Protein AF-A0AB34IW03-F1 (afdb_monomer_lite)

Foldseek 3Di:
DDPDVVVVVVVVVVVVVVVVVVVVVVVVVVVVVVVVVVVCVVVVVVVVVVVVVVVVVVVVVVVVVVVVVVVVVVVVVVVVVVQVVVQVVQVVVVHHDDDDD

Secondary structure (DSSP, 8-state):
----HHHHHHHHHHHHHHHHHHHHHHHHHHHHHHHHHHHHHHHHHHHHHHHHHHHHHHHHHHHHHHHHHHHHHHHHHHHHHHHHHHHHHHHHTT-------

Sequence (101 aa):
MNEPLNVRRRVREEQVLTDRLQSIKETSHAMHASEWHNSRMRTDVLLNQLKTKKAVTAELEQQNKELLLLRRARMRDFLEEEAKEFERQLNAMGLAFCKEF

Organism: Prymnesium parvum (NCBI:txid97485)

InterPro domains:
  IPR029375 Cilia- and flagella-associated protein 141 [PF15104] (24-100)

Structure (mmCIF, N/CA/C/O backbone):
data_AF-A0AB34IW03-F1
#
_entry.id   AF-A0AB34IW03-F1
#
loop_
_atom_site.group_PDB
_atom_site.id
_atom_site.type_symbol
_atom_site.label_atom_id
_atom_site.label_alt_id
_atom_site.label_comp_id
_atom_site.label_asym_id
_atom_site.label_entity_id
_atom_site.label_seq_id
_atom_site.pdbx_PDB_ins_code
_atom_site.Cartn_x
_atom_site.Cartn_y
_atom_site.Cartn_z
_atom_site.occupancy
_atom_site.B_iso_or_equiv
_atom_site.auth_seq_id
_atom_site.auth_comp_id
_atom_site.auth_asym_id
_atom_site.auth_atom_id
_atom_site.pdbx_PDB_model_num
ATOM 1 N N . MET A 1 1 ? 37.905 -6.899 -67.753 1.00 49.59 1 MET A N 1
ATOM 2 C CA . MET A 1 1 ? 38.337 -5.521 -67.436 1.00 49.59 1 MET A CA 1
ATOM 3 C C . MET A 1 1 ? 38.896 -5.516 -66.024 1.00 49.59 1 MET A C 1
ATOM 5 O O . MET A 1 1 ? 38.231 -6.036 -65.138 1.00 49.59 1 MET A O 1
ATOM 9 N N . ASN A 1 2 ? 40.125 -5.041 -65.826 1.00 73.06 2 ASN A N 1
ATOM 10 C CA . ASN A 1 2 ? 40.783 -5.047 -64.519 1.00 73.06 2 ASN A CA 1
ATOM 11 C C . ASN A 1 2 ? 40.482 -3.707 -63.835 1.00 73.06 2 ASN A C 1
ATOM 13 O O . ASN A 1 2 ? 40.923 -2.666 -64.315 1.00 73.06 2 ASN A O 1
ATOM 17 N N . GLU A 1 3 ? 39.666 -3.717 -62.783 1.00 74.94 3 GLU A N 1
ATOM 18 C CA . GLU A 1 3 ? 39.367 -2.504 -62.018 1.00 74.94 3 GLU A CA 1
ATOM 19 C C . GLU A 1 3 ? 40.651 -1.908 -61.431 1.00 74.94 3 GLU A C 1
ATOM 21 O O . GLU A 1 3 ? 41.472 -2.645 -60.868 1.00 74.94 3 GLU A O 1
ATOM 26 N N . PRO A 1 4 ? 40.825 -0.583 -61.518 1.00 85.44 4 PRO A N 1
ATOM 27 C CA . PRO A 1 4 ? 42.036 0.051 -61.043 1.00 85.44 4 PRO A CA 1
ATOM 28 C C . PRO A 1 4 ? 42.105 -0.008 -59.505 1.00 85.44 4 PRO A C 1
ATOM 30 O O . PRO A 1 4 ? 41.113 0.135 -58.786 1.00 85.44 4 PRO A O 1
ATOM 33 N N . LEU A 1 5 ? 43.306 -0.287 -58.989 1.00 86.00 5 LEU A N 1
ATOM 34 C CA . LEU A 1 5 ? 43.546 -0.635 -57.580 1.00 86.00 5 LEU A CA 1
ATOM 35 C C . LEU A 1 5 ? 43.128 0.464 -56.589 1.00 86.00 5 LEU A C 1
ATOM 37 O O . LEU A 1 5 ? 42.739 0.165 -55.461 1.00 86.00 5 LEU A O 1
ATOM 41 N N . ASN A 1 6 ? 43.178 1.727 -57.010 1.00 89.81 6 ASN A N 1
ATOM 42 C CA . ASN A 1 6 ? 42.715 2.881 -56.239 1.00 89.81 6 ASN A CA 1
ATOM 43 C C . ASN A 1 6 ? 41.201 2.834 -55.970 1.00 89.81 6 ASN A C 1
ATOM 45 O O . ASN A 1 6 ? 40.777 3.103 -54.848 1.00 89.81 6 ASN A O 1
ATOM 49 N N . VAL A 1 7 ? 40.399 2.436 -56.962 1.00 89.00 7 VAL A N 1
ATOM 50 C CA . VAL A 1 7 ? 38.942 2.301 -56.829 1.00 89.00 7 VAL A CA 1
ATOM 51 C C . VAL A 1 7 ? 38.615 1.162 -55.869 1.00 89.00 7 VAL A C 1
ATOM 53 O O . VAL A 1 7 ? 37.855 1.356 -54.924 1.00 89.00 7 VAL A O 1
ATOM 56 N N . ARG A 1 8 ? 39.275 0.007 -56.017 1.00 89.12 8 ARG A N 1
ATOM 57 C CA . ARG A 1 8 ? 39.102 -1.136 -55.102 1.00 89.12 8 ARG A CA 1
ATOM 58 C C . ARG A 1 8 ? 39.463 -0.796 -53.659 1.00 89.12 8 ARG A C 1
ATOM 60 O O . ARG A 1 8 ? 38.765 -1.207 -52.733 1.00 89.12 8 ARG A O 1
ATOM 67 N N . ARG A 1 9 ? 40.547 -0.040 -53.460 1.00 90.19 9 ARG A N 1
ATOM 68 C CA . ARG A 1 9 ? 40.959 0.429 -52.135 1.00 90.19 9 ARG A CA 1
ATOM 69 C C . ARG A 1 9 ? 39.917 1.370 -51.535 1.00 90.19 9 ARG A C 1
ATOM 71 O O . ARG A 1 9 ? 39.540 1.166 -50.386 1.00 90.19 9 ARG A O 1
ATOM 78 N N . ARG A 1 10 ? 39.413 2.336 -52.310 1.00 93.44 10 ARG A N 1
ATOM 79 C CA . ARG A 1 10 ? 38.400 3.277 -51.823 1.00 93.44 10 ARG A CA 1
ATOM 80 C C . ARG A 1 10 ? 37.097 2.573 -51.455 1.00 93.44 10 ARG A C 1
ATOM 82 O O . ARG A 1 10 ? 36.585 2.810 -50.372 1.00 93.44 10 ARG A O 1
ATOM 89 N N . VAL A 1 11 ? 36.609 1.666 -52.301 1.00 93.69 11 VAL A N 1
ATOM 90 C CA . VAL A 1 11 ? 35.403 0.867 -52.016 1.00 93.69 11 VAL A CA 1
ATOM 91 C C . VAL A 1 11 ? 35.567 0.065 -50.723 1.00 93.69 11 VAL A C 1
ATOM 93 O O . VAL A 1 11 ? 34.663 0.043 -49.895 1.00 93.69 11 VAL A O 1
ATOM 96 N N . ARG A 1 12 ? 36.739 -0.544 -50.500 1.00 94.44 12 ARG A N 1
ATOM 97 C CA . ARG A 1 12 ? 37.020 -1.264 -49.250 1.00 94.44 12 ARG A CA 1
ATOM 98 C C . ARG A 1 12 ? 37.021 -0.338 -48.032 1.00 94.44 12 ARG A C 1
ATOM 100 O O . ARG A 1 12 ? 36.484 -0.712 -46.997 1.00 94.44 12 ARG A O 1
ATOM 107 N N . GLU A 1 13 ? 37.635 0.837 -48.138 1.00 95.00 13 GLU A N 1
ATOM 108 C CA . GLU A 1 13 ? 37.671 1.820 -47.048 1.00 95.00 13 GLU A CA 1
ATOM 109 C C . GLU A 1 13 ? 36.258 2.322 -46.699 1.00 95.00 13 GLU A C 1
ATOM 111 O O . GLU A 1 13 ? 35.896 2.339 -45.525 1.00 95.00 13 GLU A O 1
ATOM 116 N N . GLU A 1 14 ? 35.435 2.638 -47.702 1.00 95.44 14 GLU A N 1
ATOM 117 C CA . GLU A 1 14 ? 34.032 3.045 -47.517 1.00 95.44 14 GLU A CA 1
ATOM 118 C C . GLU A 1 14 ? 33.178 1.931 -46.896 1.00 95.44 14 GLU A C 1
ATOM 120 O O . GLU A 1 14 ? 32.373 2.193 -45.999 1.00 95.44 14 GLU A O 1
ATOM 125 N N . GLN A 1 15 ? 33.385 0.674 -47.305 1.00 95.56 15 GLN A N 1
ATOM 126 C CA . GLN A 1 15 ? 32.683 -0.464 -46.710 1.00 95.56 15 GLN A CA 1
ATOM 127 C C . GLN A 1 15 ? 33.028 -0.609 -45.223 1.00 95.56 15 GL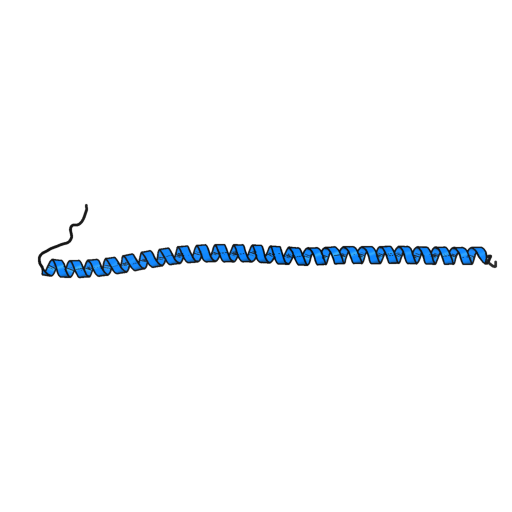N A C 1
ATOM 129 O O . GLN A 1 15 ? 32.131 -0.692 -44.391 1.00 95.56 15 GLN A O 1
ATOM 134 N N . VAL A 1 16 ? 34.315 -0.540 -44.865 1.00 96.38 16 VAL A N 1
ATOM 135 C CA . VAL A 1 16 ? 34.758 -0.628 -43.462 1.00 96.38 16 VAL A CA 1
ATOM 136 C C . VAL A 1 16 ? 34.171 0.502 -42.613 1.00 96.38 16 VAL A C 1
ATOM 138 O O . VAL A 1 16 ? 33.800 0.277 -41.460 1.00 96.38 16 VAL A O 1
ATOM 141 N N . LEU A 1 17 ? 34.095 1.722 -43.150 1.00 96.31 17 LEU A N 1
ATOM 142 C CA . LEU A 1 17 ? 33.467 2.845 -42.452 1.00 96.31 17 LEU A CA 1
ATOM 143 C C . LEU A 1 17 ? 31.966 2.614 -42.259 1.00 96.31 17 LEU A C 1
ATOM 145 O O . LEU A 1 17 ? 31.458 2.830 -41.159 1.00 96.31 17 LEU A O 1
ATOM 149 N N . THR A 1 18 ? 31.281 2.128 -43.291 1.00 96.50 18 THR A N 1
ATOM 150 C CA . THR A 1 18 ? 29.844 1.830 -43.244 1.00 96.50 18 THR A CA 1
ATOM 151 C C . THR A 1 18 ? 29.534 0.747 -42.211 1.00 96.50 18 THR A C 1
ATOM 153 O O . THR A 1 18 ? 28.678 0.954 -41.350 1.00 96.50 18 THR A O 1
ATOM 156 N N . ASP A 1 19 ? 30.289 -0.353 -42.216 1.00 96.75 19 ASP A N 1
ATOM 157 C CA . ASP A 1 19 ? 30.127 -1.460 -41.267 1.00 96.75 19 ASP A CA 1
ATOM 158 C C . ASP A 1 19 ? 30.327 -0.985 -39.819 1.00 96.75 19 ASP A C 1
ATOM 160 O O . ASP A 1 19 ? 29.573 -1.343 -38.910 1.00 96.75 19 ASP A O 1
ATOM 164 N N . ARG A 1 20 ? 31.320 -0.115 -39.593 1.00 96.38 20 ARG A N 1
ATOM 165 C CA . ARG A 1 20 ? 31.573 0.482 -38.273 1.00 96.38 20 ARG A CA 1
ATOM 166 C C . ARG A 1 20 ? 30.437 1.391 -37.828 1.00 96.3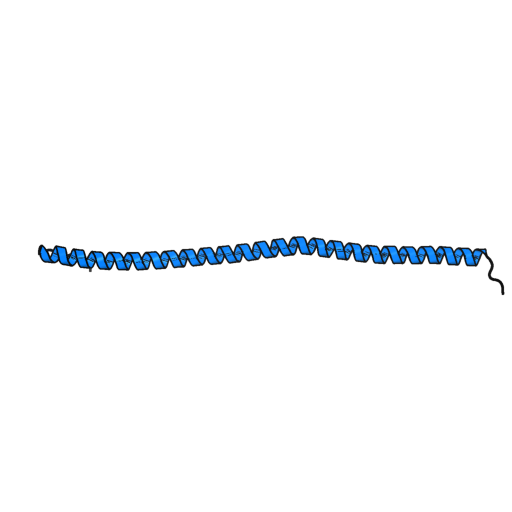8 20 ARG A C 1
ATOM 168 O O . ARG A 1 20 ? 30.029 1.310 -36.674 1.00 96.38 20 ARG A O 1
ATOM 175 N N . LEU A 1 21 ? 29.923 2.245 -38.712 1.00 96.88 21 LEU A N 1
ATOM 176 C CA . LEU A 1 21 ? 28.800 3.129 -38.390 1.00 96.88 21 LEU A CA 1
ATOM 177 C C . LEU A 1 21 ? 27.544 2.328 -38.042 1.00 96.88 21 LEU A C 1
ATOM 179 O O . LEU A 1 21 ? 26.845 2.670 -37.087 1.00 96.88 21 LEU A O 1
ATOM 183 N N . GLN A 1 22 ? 27.289 1.241 -38.769 1.00 96.69 22 GLN A N 1
ATOM 184 C CA . GLN A 1 22 ? 26.185 0.343 -38.466 1.00 96.69 22 GLN A CA 1
ATOM 185 C C . GLN A 1 22 ? 26.366 -0.326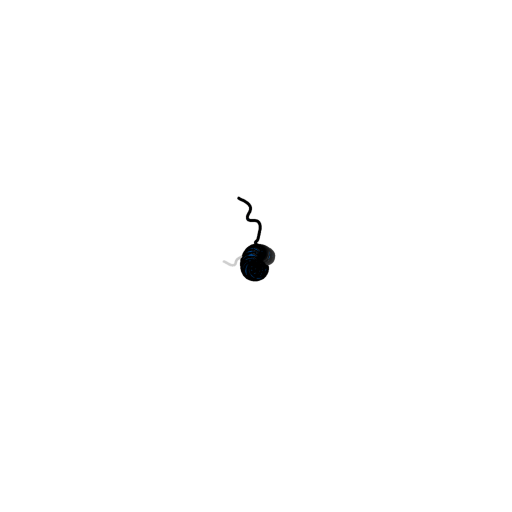 -37.097 1.00 96.69 22 GLN A C 1
ATOM 187 O O . GLN A 1 22 ? 25.455 -0.276 -36.273 1.00 96.69 22 GLN A O 1
ATOM 192 N N . SER A 1 23 ? 27.558 -0.850 -36.805 1.00 96.81 23 SER A N 1
ATOM 193 C CA . SER A 1 23 ? 27.866 -1.448 -35.500 1.00 96.81 23 SER A CA 1
ATOM 194 C C . SER A 1 23 ? 27.731 -0.446 -34.342 1.00 96.81 23 SER A C 1
ATOM 196 O O . SER A 1 23 ? 27.149 -0.764 -33.302 1.00 96.81 23 SER A O 1
ATOM 198 N N . ILE A 1 24 ? 28.192 0.798 -34.517 1.00 96.94 24 ILE A N 1
ATOM 199 C CA . ILE A 1 24 ? 28.019 1.876 -33.526 1.00 96.94 24 ILE A CA 1
ATOM 200 C C . ILE A 1 24 ? 26.533 2.165 -33.291 1.00 96.94 24 ILE A C 1
ATOM 202 O O . ILE A 1 24 ? 26.100 2.332 -32.152 1.00 96.94 24 ILE A O 1
ATOM 206 N N . LYS A 1 25 ? 25.727 2.201 -34.354 1.00 96.94 25 LYS A N 1
ATOM 207 C CA . LYS A 1 25 ? 24.285 2.422 -34.236 1.00 96.94 25 LYS A CA 1
ATOM 208 C C . LYS A 1 25 ? 23.603 1.289 -33.465 1.00 96.94 25 LYS A C 1
ATOM 210 O O . LYS A 1 25 ? 22.812 1.550 -32.562 1.00 96.94 25 LYS A O 1
ATOM 215 N N . GLU A 1 26 ? 23.917 0.041 -33.797 1.00 96.44 26 GLU A N 1
ATOM 216 C CA . GLU A 1 26 ? 23.352 -1.142 -33.137 1.00 96.44 26 GLU A CA 1
ATOM 217 C C . GLU A 1 26 ? 23.723 -1.191 -31.649 1.00 96.44 26 GLU A C 1
ATOM 219 O O . GLU A 1 26 ? 22.855 -1.367 -30.791 1.00 96.44 26 GLU A O 1
ATOM 224 N N . THR A 1 27 ? 24.995 -0.948 -31.327 1.00 96.69 27 THR A N 1
ATOM 225 C CA . THR A 1 27 ? 25.470 -0.883 -29.937 1.00 96.69 27 THR A CA 1
ATOM 226 C C . THR A 1 27 ? 24.839 0.270 -29.162 1.00 96.69 27 THR A C 1
ATOM 228 O O . THR A 1 27 ? 24.397 0.061 -28.034 1.00 96.69 27 THR A O 1
ATOM 231 N N . SER A 1 28 ? 24.704 1.456 -29.761 1.00 97.06 28 SER A N 1
ATOM 232 C CA . SER A 1 28 ? 24.021 2.597 -29.137 1.00 97.06 28 SER A CA 1
ATOM 233 C C . SER A 1 28 ? 22.557 2.282 -28.810 1.00 97.06 28 SER A C 1
ATOM 235 O O . SER A 1 28 ? 22.105 2.551 -27.696 1.00 97.06 28 SER A O 1
ATOM 237 N N . HIS A 1 29 ? 21.823 1.641 -29.725 1.00 96.62 29 HIS A N 1
ATOM 238 C CA . HIS A 1 29 ? 20.450 1.209 -29.453 1.00 96.62 29 HIS A CA 1
ATOM 239 C C . HIS A 1 29 ? 20.376 0.205 -28.296 1.00 96.62 29 HIS A C 1
ATOM 241 O O . HIS A 1 29 ? 19.525 0.348 -27.415 1.00 96.62 29 HIS A O 1
ATOM 247 N N . ALA A 1 30 ? 21.280 -0.778 -28.263 1.00 96.25 30 ALA A N 1
ATOM 248 C CA . ALA A 1 30 ? 21.345 -1.752 -27.176 1.00 96.25 30 ALA A CA 1
ATOM 249 C C . ALA A 1 30 ? 21.679 -1.093 -25.825 1.00 96.25 30 ALA A C 1
ATOM 251 O O . ALA A 1 30 ? 21.069 -1.428 -24.807 1.00 96.25 30 ALA A O 1
ATOM 252 N N . MET A 1 31 ? 22.598 -0.121 -25.810 1.00 97.12 31 MET A N 1
ATOM 253 C CA . MET A 1 31 ? 22.943 0.641 -24.609 1.00 97.12 31 MET A CA 1
ATOM 254 C C . MET A 1 31 ? 21.739 1.411 -24.067 1.00 97.12 31 MET A C 1
ATOM 256 O O . MET A 1 31 ? 21.409 1.259 -22.893 1.00 97.12 31 MET A O 1
ATOM 260 N N . HIS A 1 32 ? 21.024 2.154 -24.913 1.00 96.75 32 HIS A N 1
ATOM 261 C CA . HIS A 1 32 ? 19.843 2.904 -24.479 1.00 96.75 32 HIS A CA 1
ATOM 262 C C . HIS A 1 32 ? 18.718 2.003 -23.962 1.00 96.75 32 HIS A C 1
ATOM 264 O O . HIS A 1 32 ? 18.077 2.323 -22.959 1.00 96.75 32 HIS A O 1
ATOM 270 N N . ALA A 1 33 ? 18.493 0.851 -24.599 1.00 96.06 33 ALA A N 1
ATOM 271 C CA . ALA A 1 33 ? 17.530 -0.128 -24.104 1.00 96.06 33 ALA A CA 1
ATOM 272 C C . ALA A 1 33 ? 17.928 -0.657 -22.713 1.00 96.06 33 ALA A C 1
ATOM 274 O O . ALA A 1 33 ? 17.089 -0.732 -21.814 1.00 96.06 33 ALA A O 1
ATOM 275 N N . SER A 1 34 ? 19.213 -0.966 -22.512 1.00 96.56 34 SER A N 1
ATOM 276 C CA . SER A 1 34 ? 19.749 -1.409 -21.221 1.00 96.56 34 SER A CA 1
ATOM 277 C C . SER A 1 34 ? 19.604 -0.335 -20.137 1.00 96.56 34 SER A C 1
ATOM 279 O O . SER A 1 34 ? 19.119 -0.614 -19.039 1.00 96.56 34 SER A O 1
ATOM 281 N N . GLU A 1 35 ? 19.940 0.918 -20.446 1.00 96.38 35 GLU A N 1
ATOM 282 C CA . GLU A 1 35 ? 19.764 2.059 -19.541 1.00 96.38 35 GLU A CA 1
ATOM 283 C C . GLU A 1 35 ? 18.302 2.237 -19.127 1.00 96.38 35 GLU A C 1
ATOM 285 O O . GLU A 1 35 ? 18.007 2.408 -17.939 1.00 96.38 35 GLU A O 1
ATOM 290 N N . TRP A 1 36 ? 17.377 2.144 -20.085 1.00 95.81 36 TRP A N 1
ATOM 291 C CA . TRP A 1 36 ? 15.948 2.232 -19.808 1.00 95.81 36 TRP A CA 1
ATOM 292 C C . TRP A 1 36 ? 15.472 1.088 -18.911 1.00 95.81 36 TRP A C 1
ATOM 294 O O . TRP A 1 36 ? 14.795 1.342 -17.912 1.00 95.81 36 TRP A O 1
ATOM 304 N N . HIS A 1 37 ? 15.872 -0.153 -19.200 1.00 95.69 37 HIS A N 1
ATOM 305 C CA . HIS A 1 37 ? 15.542 -1.304 -18.360 1.00 95.69 37 HIS A CA 1
ATOM 306 C C . HIS A 1 37 ? 16.085 -1.147 -16.937 1.00 95.69 37 HIS A C 1
ATOM 308 O O . HIS A 1 37 ? 15.346 -1.362 -15.977 1.00 95.69 37 HIS A O 1
ATOM 314 N N . ASN A 1 38 ? 17.330 -0.699 -16.778 1.00 94.50 38 ASN A N 1
ATOM 315 C CA . ASN A 1 38 ? 17.930 -0.455 -15.466 1.00 94.50 38 ASN A CA 1
ATOM 316 C C . ASN A 1 38 ? 17.218 0.669 -14.705 1.00 94.50 38 ASN A C 1
ATOM 318 O O . ASN A 1 38 ? 16.985 0.567 -13.498 1.00 94.50 38 ASN A O 1
ATOM 322 N N . SER A 1 39 ? 16.850 1.747 -15.398 1.00 93.88 39 SER A N 1
ATOM 323 C CA . SER A 1 39 ? 16.061 2.833 -14.815 1.00 93.88 39 SER A CA 1
ATOM 324 C C . SER A 1 39 ? 14.709 2.319 -14.323 1.00 93.88 39 SER A C 1
ATOM 326 O O . SER A 1 39 ? 14.365 2.504 -13.154 1.00 93.88 39 SER A O 1
ATOM 328 N N . ARG A 1 40 ? 14.005 1.570 -15.176 1.00 94.44 40 ARG A N 1
ATOM 329 C CA . ARG A 1 40 ? 12.703 0.986 -14.871 1.00 94.44 40 ARG A CA 1
ATOM 330 C C . ARG A 1 40 ? 12.755 0.012 -13.698 1.00 94.44 40 ARG A C 1
ATOM 332 O O . ARG A 1 40 ? 11.908 0.089 -12.818 1.00 94.44 40 ARG A O 1
ATOM 339 N N . MET A 1 41 ? 13.756 -0.865 -13.637 1.00 92.25 41 MET A N 1
ATOM 340 C CA . MET A 1 41 ? 13.916 -1.804 -12.520 1.00 92.25 41 MET A CA 1
ATOM 341 C C . MET A 1 41 ? 14.072 -1.076 -11.182 1.00 92.25 41 MET A C 1
ATOM 343 O O . MET A 1 41 ? 13.486 -1.488 -10.183 1.00 92.25 41 MET A O 1
ATOM 347 N N . ARG A 1 42 ? 14.798 0.048 -11.156 1.00 89.38 42 ARG A N 1
ATOM 348 C CA . ARG A 1 42 ? 14.929 0.868 -9.941 1.00 89.38 42 ARG A CA 1
ATOM 349 C C . ARG A 1 42 ? 13.602 1.514 -9.545 1.00 89.38 42 ARG A C 1
ATOM 351 O O . ARG A 1 42 ? 13.236 1.483 -8.371 1.00 89.38 42 ARG A O 1
ATOM 358 N N . THR A 1 43 ? 12.875 2.087 -10.503 1.00 91.69 43 THR A N 1
ATOM 359 C CA . THR A 1 43 ? 11.610 2.779 -10.219 1.00 91.69 43 THR A CA 1
ATOM 360 C C . THR A 1 43 ? 10.477 1.819 -9.870 1.00 91.69 43 THR A C 1
ATOM 362 O O . THR A 1 43 ? 9.733 2.085 -8.929 1.00 91.69 43 THR A O 1
ATOM 365 N N . ASP A 1 44 ? 10.357 0.693 -10.573 1.00 93.56 44 ASP A N 1
ATOM 366 C CA . ASP A 1 44 ? 9.268 -0.272 -10.385 1.00 93.56 44 ASP A CA 1
ATOM 367 C C . ASP A 1 44 ? 9.351 -0.923 -8.999 1.00 93.56 44 ASP A C 1
ATOM 369 O O . ASP A 1 44 ? 8.331 -1.061 -8.320 1.00 93.56 44 ASP A O 1
ATOM 373 N N . VAL A 1 45 ? 10.561 -1.242 -8.524 1.00 91.88 45 VAL A N 1
ATOM 374 C CA . VAL A 1 45 ? 10.773 -1.762 -7.164 1.00 91.88 45 VAL A CA 1
ATOM 375 C C . VAL A 1 45 ? 10.328 -0.743 -6.116 1.00 91.88 45 VAL A C 1
ATOM 377 O O . VAL A 1 45 ? 9.559 -1.091 -5.219 1.00 91.88 45 VAL A O 1
ATOM 380 N N . LEU A 1 46 ? 10.746 0.520 -6.244 1.00 92.81 46 LEU A N 1
ATOM 381 C CA . LEU A 1 46 ? 10.369 1.571 -5.297 1.00 92.81 46 LEU A CA 1
ATOM 382 C C . LEU A 1 46 ? 8.852 1.808 -5.284 1.00 92.81 46 LEU A C 1
ATOM 384 O O . LEU A 1 46 ? 8.240 1.916 -4.219 1.00 92.81 46 LEU A O 1
ATOM 388 N N . LEU A 1 47 ? 8.225 1.857 -6.461 1.00 95.12 47 LEU A N 1
ATOM 389 C CA . LEU A 1 47 ? 6.780 2.032 -6.587 1.00 95.12 47 LEU A CA 1
ATOM 390 C C . LEU A 1 47 ? 6.015 0.853 -5.982 1.00 95.12 47 LEU A C 1
ATOM 392 O O . LEU A 1 47 ? 5.021 1.065 -5.284 1.00 95.12 47 LEU A O 1
ATOM 396 N N . ASN A 1 48 ? 6.481 -0.377 -6.197 1.00 94.81 48 ASN A N 1
ATOM 397 C CA . ASN A 1 48 ? 5.875 -1.565 -5.604 1.00 94.81 48 ASN A CA 1
ATOM 398 C C . ASN A 1 48 ? 6.021 -1.581 -4.081 1.00 94.81 48 ASN A C 1
ATOM 400 O O . ASN A 1 48 ? 5.050 -1.875 -3.383 1.00 94.81 48 ASN A O 1
ATOM 404 N N . GLN A 1 49 ? 7.180 -1.192 -3.547 1.00 94.94 49 GLN A N 1
ATOM 405 C CA . GLN A 1 49 ? 7.373 -1.044 -2.103 1.00 94.94 49 GLN A CA 1
ATOM 406 C C . GLN A 1 49 ? 6.429 0.010 -1.516 1.00 94.94 49 GLN A C 1
ATOM 408 O O . GLN A 1 49 ? 5.790 -0.238 -0.494 1.00 94.94 49 GLN A O 1
ATOM 413 N N . LEU A 1 50 ? 6.273 1.159 -2.182 1.00 96.56 50 LEU A N 1
ATOM 414 C CA . LEU A 1 50 ? 5.363 2.213 -1.735 1.00 96.56 50 LEU A CA 1
ATOM 415 C C . LEU A 1 50 ? 3.900 1.747 -1.738 1.00 96.56 50 LEU A C 1
ATOM 417 O O . LEU A 1 50 ? 3.176 2.002 -0.775 1.00 96.56 50 LEU A O 1
ATOM 421 N N . LYS A 1 51 ? 3.464 1.056 -2.798 1.00 96.62 51 LYS A N 1
ATOM 422 C CA . LYS A 1 51 ? 2.112 0.479 -2.890 1.00 96.62 51 LYS A CA 1
ATOM 423 C C . LYS A 1 51 ? 1.867 -0.541 -1.783 1.00 96.62 51 LYS A C 1
ATOM 425 O O . LYS A 1 51 ? 0.857 -0.453 -1.093 1.00 96.62 51 LYS A O 1
ATOM 430 N N . THR A 1 52 ? 2.818 -1.450 -1.578 1.00 97.00 52 THR A N 1
ATOM 431 C CA . THR A 1 52 ? 2.733 -2.486 -0.541 1.00 97.00 52 THR A CA 1
ATOM 432 C C . THR A 1 52 ? 2.656 -1.856 0.843 1.00 97.00 52 THR A C 1
ATOM 434 O O . THR A 1 52 ? 1.768 -2.187 1.619 1.00 97.00 52 THR A O 1
ATOM 437 N N . LYS A 1 53 ? 3.515 -0.872 1.134 1.00 97.38 53 LYS A N 1
ATOM 438 C CA . LYS A 1 53 ? 3.494 -0.152 2.411 1.00 97.38 53 LYS A CA 1
ATOM 439 C C . LYS A 1 53 ? 2.143 0.516 2.662 1.00 97.38 53 LYS A C 1
ATOM 441 O O . LYS A 1 53 ? 1.610 0.385 3.755 1.00 97.38 53 LYS A O 1
ATOM 446 N N . LYS A 1 54 ? 1.570 1.190 1.659 1.00 97.44 54 LYS A N 1
ATOM 447 C CA . LYS A 1 54 ? 0.238 1.808 1.778 1.00 97.44 54 LYS A CA 1
ATOM 448 C C . LYS A 1 54 ? -0.853 0.779 2.073 1.00 97.44 54 LYS A C 1
ATOM 450 O O . LYS A 1 54 ? -1.685 1.037 2.935 1.00 97.44 54 LYS A O 1
ATOM 455 N N . ALA A 1 55 ? -0.834 -0.364 1.388 1.00 97.69 55 ALA A N 1
ATOM 456 C CA . ALA A 1 55 ? -1.796 -1.439 1.620 1.00 97.69 55 ALA A CA 1
ATOM 457 C C . ALA A 1 55 ? -1.692 -1.985 3.053 1.00 97.69 55 ALA A C 1
ATOM 459 O O . ALA A 1 55 ? -2.694 -2.039 3.757 1.00 97.69 55 ALA A O 1
ATOM 460 N N . VAL A 1 56 ? -0.470 -2.274 3.513 1.00 97.50 56 VAL A N 1
ATOM 461 C CA . VAL A 1 56 ? -0.212 -2.756 4.878 1.00 97.50 56 VAL A CA 1
ATOM 462 C C . VAL A 1 56 ? -0.652 -1.732 5.925 1.00 97.50 56 VAL A C 1
ATOM 464 O O . VAL A 1 56 ? -1.286 -2.092 6.910 1.00 97.50 56 VAL A O 1
ATOM 467 N N . THR A 1 57 ? -0.352 -0.444 5.732 1.00 97.88 57 THR A N 1
ATOM 468 C CA . THR A 1 57 ? -0.786 0.600 6.673 1.00 97.88 57 THR A CA 1
ATOM 469 C C . THR A 1 57 ? -2.310 0.697 6.747 1.00 97.88 57 THR A C 1
ATOM 471 O O . THR A 1 57 ? -2.850 0.759 7.847 1.00 97.88 57 THR A O 1
ATOM 474 N N . ALA A 1 58 ? -3.005 0.649 5.608 1.00 97.56 58 ALA A N 1
ATOM 475 C CA . ALA A 1 58 ? -4.466 0.680 5.582 1.00 97.56 58 ALA A CA 1
ATOM 476 C C . ALA A 1 58 ? -5.086 -0.541 6.284 1.00 97.56 58 ALA A C 1
ATOM 478 O O . ALA A 1 58 ? -6.047 -0.400 7.039 1.00 97.56 58 ALA A O 1
ATOM 479 N N . GLU A 1 59 ? -4.514 -1.729 6.079 1.00 97.81 59 GLU A N 1
ATOM 480 C CA . GLU A 1 59 ? -4.954 -2.954 6.749 1.00 97.81 59 GLU A CA 1
ATOM 481 C C . GLU A 1 59 ? -4.742 -2.874 8.268 1.00 97.81 59 GLU A C 1
ATOM 483 O O . GLU A 1 59 ? -5.661 -3.158 9.033 1.00 97.81 59 GLU A O 1
ATOM 488 N N . LEU A 1 60 ? -3.580 -2.394 8.721 1.00 97.94 60 LEU A N 1
ATOM 489 C CA . LEU A 1 60 ? -3.301 -2.198 10.148 1.00 97.94 60 LEU A CA 1
ATOM 490 C C . LEU A 1 60 ? -4.259 -1.193 10.800 1.00 97.94 60 LEU A C 1
ATOM 492 O O . LEU A 1 60 ? -4.726 -1.414 11.918 1.00 97.94 60 LEU A O 1
ATOM 496 N N . GLU A 1 61 ? -4.571 -0.089 10.122 1.00 97.75 61 GLU A N 1
ATOM 497 C CA . GLU A 1 61 ? -5.543 0.891 10.617 1.00 97.75 61 GLU A CA 1
ATOM 498 C C . GLU A 1 61 ? -6.943 0.287 10.758 1.00 97.75 61 GLU A C 1
ATOM 500 O O . GLU A 1 61 ? -7.629 0.545 11.751 1.00 97.75 61 GLU A O 1
ATOM 505 N N . GLN A 1 62 ? -7.361 -0.531 9.793 1.00 97.31 62 GLN A N 1
ATOM 506 C CA . GLN A 1 62 ? -8.642 -1.225 9.837 1.00 97.31 62 GLN A CA 1
ATOM 507 C C . GLN A 1 62 ? -8.692 -2.237 10.990 1.00 97.31 62 GLN A C 1
ATOM 509 O O . GLN A 1 62 ? -9.621 -2.199 11.799 1.00 97.31 62 GLN A O 1
ATOM 514 N N . GLN A 1 63 ? -7.655 -3.063 11.134 1.00 97.31 63 GLN A N 1
ATOM 515 C CA . GLN A 1 63 ? -7.544 -4.041 12.219 1.00 97.31 63 GLN A CA 1
ATOM 516 C C . GLN A 1 63 ? -7.561 -3.371 13.601 1.00 97.31 63 GLN A C 1
ATOM 518 O O . GLN A 1 63 ? -8.235 -3.836 14.520 1.00 97.31 63 GLN A O 1
ATOM 523 N N . ASN A 1 64 ? -6.900 -2.221 13.754 1.00 97.44 64 ASN A N 1
ATOM 524 C CA . ASN A 1 64 ? -6.941 -1.458 15.003 1.00 97.44 64 ASN A CA 1
ATOM 525 C C . ASN A 1 64 ? -8.349 -0.939 15.333 1.00 97.44 64 ASN A C 1
ATOM 527 O O . ASN A 1 64 ? -8.756 -0.955 16.498 1.00 97.44 64 ASN A O 1
ATOM 531 N N . LYS A 1 65 ? -9.115 -0.492 14.329 1.00 97.44 65 LYS A N 1
ATOM 532 C CA . LYS A 1 65 ? -10.512 -0.070 14.529 1.00 97.44 65 LYS A CA 1
ATOM 533 C C . LYS A 1 65 ? -11.382 -1.243 14.976 1.00 97.44 65 LYS A C 1
ATOM 535 O O . LYS A 1 65 ? -12.143 -1.102 15.933 1.00 97.44 65 LYS A O 1
ATOM 540 N N . GLU A 1 66 ? -11.239 -2.395 14.331 1.00 97.44 66 GLU A N 1
ATOM 541 C CA . GLU A 1 66 ? -11.968 -3.619 14.679 1.00 97.44 66 GLU A CA 1
ATOM 542 C C . GLU A 1 66 ? -11.636 -4.088 16.101 1.00 97.44 66 GLU A C 1
ATOM 544 O O . GLU A 1 66 ? -12.540 -4.366 16.892 1.00 97.44 66 GLU A O 1
ATOM 549 N N . LEU A 1 67 ? -10.356 -4.062 16.480 1.00 97.69 67 LEU A N 1
ATOM 550 C CA . LEU A 1 67 ? -9.909 -4.390 17.833 1.00 97.69 67 LEU A CA 1
ATOM 551 C C . LEU A 1 67 ? -10.558 -3.483 18.889 1.00 97.69 67 LEU A C 1
ATOM 553 O O . LEU A 1 67 ? -11.003 -3.961 19.935 1.00 97.69 67 LEU A O 1
ATOM 557 N N . LEU A 1 68 ? -10.633 -2.174 18.630 1.00 97.50 68 LEU A N 1
ATOM 558 C CA . LEU A 1 68 ? -11.270 -1.226 19.546 1.00 97.50 68 LEU A CA 1
ATOM 559 C C . LEU A 1 68 ? -12.769 -1.493 19.700 1.00 97.50 68 LEU A C 1
ATOM 561 O O . LEU A 1 68 ? -13.285 -1.404 20.816 1.00 97.50 68 LEU A O 1
ATOM 565 N N . LEU A 1 69 ? -13.463 -1.839 18.615 1.00 97.38 69 LEU A N 1
ATOM 566 C CA . LEU A 1 69 ? -14.879 -2.208 18.664 1.00 97.38 69 LEU A CA 1
ATOM 567 C C . LEU A 1 69 ? -15.093 -3.475 19.494 1.00 97.38 69 LEU A C 1
ATOM 569 O O . LEU A 1 69 ? -15.935 -3.478 20.392 1.00 97.38 69 LEU A O 1
ATOM 573 N N . LEU A 1 70 ? -14.282 -4.509 19.265 1.00 97.69 70 LEU A N 1
ATOM 574 C CA . LEU A 1 70 ? -14.330 -5.749 20.041 1.00 97.69 70 LEU A CA 1
ATOM 575 C C . LEU A 1 70 ? -14.040 -5.504 21.522 1.00 97.69 70 LEU A C 1
ATOM 577 O O . LEU A 1 70 ? -14.737 -6.031 22.387 1.00 97.69 70 LEU A O 1
ATOM 581 N N . ARG A 1 71 ? -13.045 -4.667 21.834 1.00 97.75 71 ARG A N 1
ATOM 582 C CA . ARG A 1 71 ? -12.722 -4.300 23.217 1.00 97.75 71 ARG A CA 1
ATOM 583 C C . ARG A 1 71 ? -13.883 -3.578 23.894 1.00 97.75 71 ARG A C 1
ATOM 585 O O . ARG A 1 71 ? -14.182 -3.880 25.044 1.00 97.75 71 ARG A O 1
ATOM 592 N N . ARG A 1 72 ? -14.535 -2.641 23.200 1.00 97.38 72 ARG A N 1
ATOM 593 C CA . ARG A 1 72 ? -15.710 -1.924 23.722 1.00 97.38 72 ARG A CA 1
ATOM 594 C C . ARG A 1 72 ? -16.884 -2.866 23.963 1.00 97.38 72 ARG A C 1
ATOM 596 O O . ARG A 1 72 ? -17.513 -2.756 25.006 1.00 97.38 72 ARG A O 1
ATOM 603 N N . ALA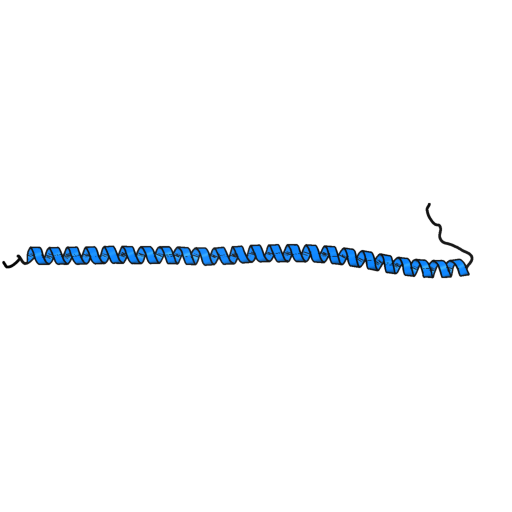 A 1 73 ? -17.143 -3.791 23.038 1.00 97.25 73 ALA A N 1
ATOM 604 C CA . ALA A 1 73 ? -18.187 -4.798 23.201 1.00 97.25 73 ALA A CA 1
ATOM 605 C C . ALA A 1 73 ? -17.926 -5.665 24.440 1.00 97.25 73 ALA A C 1
ATOM 607 O O . ALA A 1 73 ? -18.757 -5.692 25.336 1.00 97.25 73 ALA A O 1
ATOM 608 N N . ARG A 1 74 ? -16.721 -6.236 24.561 1.00 97.31 74 ARG A N 1
ATOM 609 C CA . ARG A 1 74 ? -16.341 -7.049 25.729 1.00 97.31 74 ARG A CA 1
ATOM 610 C C . ARG A 1 74 ? -16.411 -6.282 27.046 1.00 97.31 74 ARG A C 1
ATOM 612 O O . ARG A 1 74 ? -16.806 -6.849 28.053 1.00 97.31 74 ARG A O 1
ATOM 619 N N . MET A 1 75 ? -16.008 -5.011 27.051 1.00 97.44 75 MET A N 1
ATOM 620 C CA . MET A 1 75 ? -16.082 -4.178 28.253 1.00 97.44 75 MET A CA 1
ATOM 621 C C . MET A 1 75 ? -17.531 -3.934 28.672 1.00 97.44 75 MET A C 1
ATOM 623 O O . MET A 1 75 ? -17.835 -3.980 29.856 1.00 97.44 75 MET A O 1
ATOM 627 N N . ARG A 1 76 ? -18.427 -3.689 27.711 1.00 97.12 76 ARG A N 1
ATOM 628 C CA . ARG A 1 76 ? -19.855 -3.557 27.998 1.00 97.12 76 ARG A CA 1
ATOM 629 C C . ARG A 1 76 ? -20.413 -4.856 28.572 1.00 97.12 76 ARG A C 1
ATOM 631 O O . ARG A 1 76 ? -21.054 -4.795 29.609 1.00 97.12 76 ARG A O 1
ATOM 638 N N . ASP A 1 77 ? -20.120 -5.995 27.950 1.00 96.88 77 ASP A N 1
ATOM 639 C CA . ASP A 1 77 ? -20.604 -7.299 28.419 1.00 96.88 77 ASP A CA 1
ATOM 640 C C . ASP A 1 77 ? -20.118 -7.576 29.856 1.00 96.88 77 ASP A C 1
ATOM 642 O O . ASP A 1 77 ? -20.904 -7.954 30.719 1.00 96.88 77 ASP A O 1
ATOM 646 N N . PHE A 1 78 ? -18.844 -7.281 30.142 1.00 97.06 78 PHE A N 1
ATOM 647 C CA . PHE A 1 78 ? -18.270 -7.383 31.486 1.00 97.06 78 PHE A CA 1
ATOM 648 C C . PHE A 1 78 ? -18.981 -6.477 32.505 1.00 97.06 78 PHE A C 1
ATOM 650 O O . PHE A 1 78 ? -19.355 -6.930 33.583 1.00 97.06 78 PHE A O 1
ATOM 657 N N . LEU A 1 79 ? -19.208 -5.205 32.162 1.00 96.31 79 LEU A N 1
ATOM 658 C CA . LEU A 1 79 ? -19.896 -4.259 33.045 1.00 96.31 79 LEU A CA 1
ATOM 659 C C . LEU A 1 79 ? -21.370 -4.632 33.260 1.00 96.31 79 LEU A C 1
ATOM 661 O O . LEU A 1 79 ? -21.901 -4.414 34.344 1.00 96.31 79 LEU A O 1
ATOM 665 N N . GLU A 1 80 ? -22.039 -5.201 32.255 1.00 95.44 80 GLU A N 1
ATOM 666 C CA . GLU A 1 80 ? -23.404 -5.718 32.393 1.00 95.44 80 GLU A CA 1
ATOM 667 C C . GLU A 1 80 ? -23.466 -6.921 33.342 1.00 95.44 80 GLU A C 1
ATOM 669 O O . GLU A 1 80 ? -24.422 -7.052 34.110 1.00 95.44 80 GLU A O 1
ATOM 674 N N . GLU A 1 81 ? -22.468 -7.804 33.307 1.00 95.94 81 GLU A N 1
ATOM 675 C CA . GLU A 1 81 ? -22.348 -8.913 34.257 1.00 95.94 81 GLU A CA 1
ATOM 676 C C . GLU A 1 81 ? -22.076 -8.415 35.681 1.00 95.94 81 GLU A C 1
ATOM 678 O O . GLU A 1 81 ? -22.775 -8.830 36.609 1.00 95.94 81 GLU A O 1
ATOM 683 N N . GLU A 1 82 ? -21.141 -7.477 35.858 1.00 96.00 82 GLU A N 1
ATOM 684 C CA . GLU A 1 82 ? -20.886 -6.856 37.163 1.00 96.00 82 GLU A CA 1
ATOM 685 C C . GLU A 1 82 ? -22.123 -6.135 37.705 1.00 96.00 82 GLU A C 1
ATOM 687 O O . GLU A 1 82 ? -22.468 -6.302 38.874 1.00 96.00 82 GLU A O 1
ATOM 692 N N . ALA A 1 83 ? -22.836 -5.377 36.868 1.00 93.06 83 ALA A N 1
ATOM 693 C CA . ALA A 1 83 ? -24.046 -4.671 37.280 1.00 93.06 83 ALA A 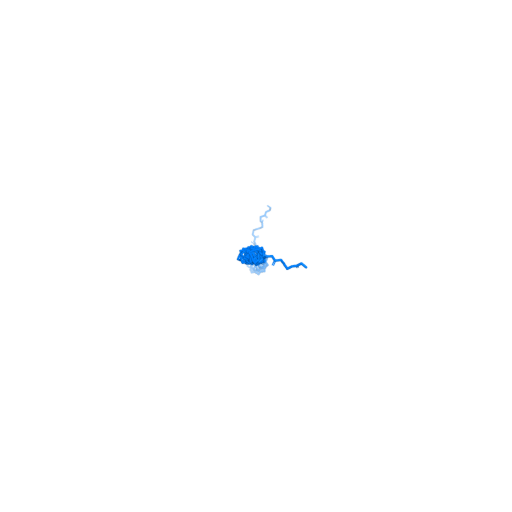CA 1
ATOM 694 C C . ALA A 1 83 ? -25.119 -5.635 37.809 1.00 93.06 83 ALA A C 1
ATOM 696 O O . ALA A 1 83 ? -25.736 -5.355 38.837 1.00 93.06 83 ALA A O 1
ATOM 697 N N . LYS A 1 84 ? -25.303 -6.797 37.165 1.00 93.19 84 LYS A N 1
ATOM 698 C CA . LYS A 1 84 ? -26.232 -7.842 37.638 1.00 93.19 84 LYS A CA 1
ATOM 699 C C . LYS A 1 84 ? -25.821 -8.395 39.000 1.00 93.19 84 LYS A C 1
ATOM 701 O O . LYS A 1 84 ? -26.685 -8.645 39.843 1.00 93.19 84 LYS A O 1
ATOM 706 N N . GLU A 1 85 ? -24.526 -8.601 39.220 1.00 95.06 85 GLU A N 1
ATOM 707 C CA . GLU A 1 85 ? -24.017 -9.098 40.498 1.00 95.06 85 GLU A CA 1
ATOM 708 C C . GLU A 1 85 ? -24.187 -8.053 41.609 1.00 95.06 85 GLU A C 1
ATOM 710 O O . GLU A 1 85 ? -24.694 -8.371 42.685 1.00 95.06 85 GLU A O 1
ATOM 715 N N . PHE A 1 86 ? -23.873 -6.785 41.334 1.00 94.19 86 PHE A N 1
ATOM 716 C CA . PHE A 1 86 ? -24.109 -5.700 42.285 1.00 94.19 86 PHE A CA 1
ATOM 717 C C . PHE A 1 86 ? -25.594 -5.490 42.583 1.00 94.19 86 PHE A C 1
ATOM 719 O O . PHE A 1 86 ? -25.953 -5.280 43.739 1.00 94.19 86 PHE A O 1
ATOM 726 N N . GLU A 1 87 ? -26.478 -5.591 41.588 1.00 92.56 87 GLU A N 1
ATOM 727 C CA . GLU A 1 87 ? -27.923 -5.467 41.811 1.00 92.56 87 GLU A CA 1
ATOM 728 C C . GLU A 1 87 ? -28.427 -6.610 42.702 1.00 92.56 87 GLU A C 1
ATOM 730 O O . GLU A 1 87 ? -29.226 -6.380 43.608 1.00 92.56 87 GLU A O 1
ATOM 735 N N . ARG A 1 88 ? -27.894 -7.831 42.547 1.00 93.12 88 ARG A N 1
ATOM 736 C CA . ARG A 1 88 ? -28.176 -8.947 43.464 1.00 93.12 88 ARG A CA 1
ATOM 737 C C . ARG A 1 88 ? -27.730 -8.640 44.898 1.00 93.12 88 ARG A C 1
ATOM 739 O O . ARG A 1 88 ? -28.491 -8.898 45.831 1.00 93.12 88 ARG A O 1
ATOM 746 N N . GLN A 1 89 ? -26.528 -8.094 45.078 1.00 93.88 89 GLN A N 1
ATOM 747 C CA . GLN A 1 89 ? -25.993 -7.742 46.399 1.00 93.88 89 GLN A CA 1
ATOM 748 C C . GLN A 1 89 ? -26.792 -6.613 47.063 1.00 93.88 89 GLN A C 1
ATOM 750 O O . GLN A 1 89 ? -27.155 -6.725 48.232 1.00 93.88 89 GLN A O 1
ATOM 755 N N . LEU A 1 90 ? -27.133 -5.562 46.315 1.00 92.81 90 LEU A N 1
ATOM 756 C CA . LEU A 1 90 ? -27.961 -4.459 46.806 1.00 92.81 90 LEU A CA 1
ATOM 757 C C . LEU A 1 90 ? -29.354 -4.940 47.207 1.00 92.81 90 LEU A C 1
ATOM 759 O O . LEU A 1 90 ? -29.813 -4.614 48.302 1.00 92.81 90 LEU A O 1
ATOM 763 N N . ASN A 1 91 ? -29.981 -5.783 46.383 1.00 91.94 91 ASN A N 1
ATOM 764 C CA . ASN A 1 91 ? -31.284 -6.363 46.697 1.00 91.94 91 ASN A CA 1
ATOM 765 C C . ASN A 1 91 ? -31.242 -7.177 48.001 1.00 91.94 91 ASN A C 1
ATOM 767 O O . ASN A 1 91 ? -32.181 -7.106 48.792 1.00 91.94 91 ASN A O 1
ATOM 771 N N . ALA A 1 92 ? -30.147 -7.896 48.276 1.00 94.00 92 ALA A N 1
ATOM 772 C CA . ALA A 1 92 ? -29.960 -8.601 49.547 1.00 94.00 92 ALA A CA 1
ATOM 773 C C . ALA A 1 92 ? -29.856 -7.648 50.756 1.00 94.00 92 ALA A C 1
ATOM 775 O O . ALA A 1 92 ? -30.227 -8.020 51.867 1.00 94.00 92 ALA A O 1
ATOM 776 N N . MET A 1 93 ? -29.398 -6.413 50.541 1.00 93.56 93 MET A N 1
ATOM 777 C CA . MET A 1 93 ? -29.364 -5.341 51.544 1.00 93.56 93 MET A CA 1
ATOM 778 C C . MET A 1 93 ? -30.671 -4.529 51.607 1.00 93.56 93 MET A C 1
ATOM 780 O O . MET A 1 93 ? -30.776 -3.610 52.417 1.00 93.56 93 MET A O 1
ATOM 784 N N . GLY A 1 94 ? -31.662 -4.843 50.764 1.00 93.06 94 GLY A N 1
ATOM 785 C CA . GLY A 1 94 ? -32.909 -4.082 50.638 1.00 93.06 94 GLY A CA 1
ATOM 786 C C . GLY A 1 94 ? -32.766 -2.748 49.893 1.00 93.06 94 GLY A C 1
ATOM 787 O O . GLY A 1 94 ? -33.642 -1.893 50.008 1.00 93.06 94 GLY A O 1
ATOM 788 N N . LEU A 1 95 ? -31.671 -2.553 49.153 1.00 93.44 95 LEU A N 1
ATOM 789 C CA . LEU A 1 95 ? -31.384 -1.368 48.339 1.00 93.44 95 LEU A CA 1
ATOM 790 C C . LEU A 1 95 ? -31.469 -1.707 46.840 1.00 93.44 95 LEU A C 1
ATOM 792 O O . LEU A 1 95 ? -31.460 -2.873 46.461 1.00 93.44 95 LEU A O 1
ATOM 796 N N . ALA A 1 96 ? -31.520 -0.691 45.974 1.00 90.00 96 ALA A N 1
ATOM 797 C CA . ALA A 1 96 ? -31.545 -0.871 44.520 1.00 90.00 96 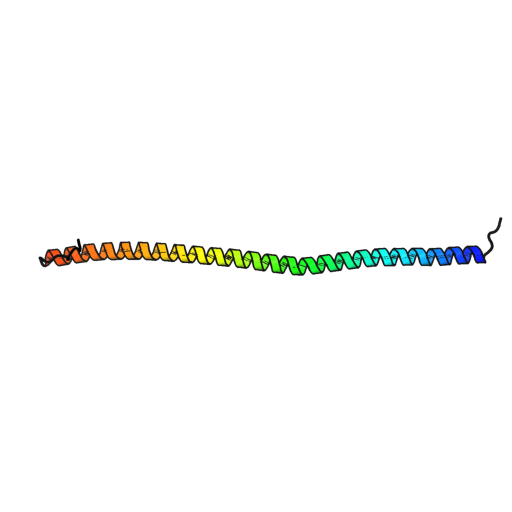ALA A CA 1
ATOM 798 C C . ALA A 1 96 ? -30.789 0.252 43.790 1.00 90.00 96 ALA A C 1
ATOM 800 O O . ALA A 1 96 ? -30.595 1.339 44.338 1.00 90.00 96 ALA A O 1
ATOM 801 N N . PHE A 1 97 ? -30.384 -0.004 42.542 1.00 87.00 97 PHE A N 1
ATOM 802 C CA . PHE A 1 97 ? -29.793 1.020 41.679 1.00 87.00 97 PHE A CA 1
ATOM 803 C C . PHE A 1 97 ? -30.818 2.091 41.288 1.00 87.00 97 PHE A C 1
ATOM 805 O O . PHE A 1 97 ? -31.967 1.786 40.963 1.00 87.00 97 PHE A O 1
ATOM 812 N N . CYS A 1 98 ? -30.375 3.349 41.250 1.00 86.56 98 CYS A N 1
ATOM 813 C CA . CYS A 1 98 ? -31.157 4.440 40.678 1.00 86.56 98 CYS A CA 1
ATOM 814 C C . CYS A 1 98 ? -31.114 4.331 39.146 1.00 86.56 98 CYS A C 1
ATOM 816 O O . CYS A 1 98 ? -30.043 4.455 38.554 1.00 86.56 98 CYS A O 1
ATOM 818 N N . LYS A 1 99 ? -32.256 4.055 38.510 1.00 84.44 99 LYS A N 1
ATOM 819 C CA . LYS A 1 99 ? -32.377 3.990 37.046 1.00 84.44 99 LYS A CA 1
ATOM 820 C C . LYS A 1 99 ? -32.773 5.380 36.546 1.00 84.44 99 LYS A C 1
ATOM 822 O O . LYS A 1 99 ? -33.833 5.872 36.926 1.00 84.44 99 LYS A O 1
ATOM 827 N N . GLU A 1 100 ? -31.910 6.023 35.760 1.00 73.56 100 GLU A N 1
ATOM 828 C CA . GLU A 1 100 ? -32.255 7.278 35.080 1.00 73.56 100 GLU A CA 1
ATOM 829 C C . GLU A 1 100 ? -33.317 6.992 34.003 1.00 73.56 100 GLU A C 1
ATOM 831 O O . GLU A 1 100 ? -33.205 6.003 33.274 1.00 73.56 100 GLU A O 1
ATOM 836 N N . PHE A 1 101 ? -34.374 7.813 33.978 1.00 53.25 101 PHE A N 1
ATOM 837 C CA . PHE A 1 101 ? -35.498 7.726 33.036 1.00 53.25 101 PHE A CA 1
ATOM 838 C C . PHE A 1 101 ? -35.160 8.367 31.690 1.00 53.25 101 PHE A C 1
ATOM 840 O O . PHE A 1 101 ? -34.528 9.448 31.704 1.00 53.25 101 PHE A O 1
#

Radius of gyration: 42.04 Å; chains: 1; bounding box: 79×17×119 Å

pLDDT: mean 93.41, std 7.58, range [49.59, 97.94]